Protein AF-A0A953WSX0-F1 (afdb_monomer)

Radius of gyration: 21.15 Å; Cα contacts (8 Å, |Δi|>4): 139; chains: 1; bounding box: 53×30×59 Å

Foldseek 3Di:
DPPDDQPPDPDDDDDDDDDPPDPVLLVVLLSCCVSQVCLPALASQLAPEAEDADPVSQVVNQVSNCVSNVVDRHNHHHYFHPNDPVRPPDQPPVSVVVPDDPDDDPSRQLVVQLVVQQVVCCVPVVDGDPSVVSSVVSVVVVVVVVVQVPDPDDDVVCVVVPVVPDPDDPVVVVD

Solvent-accessible surface area (backbone atoms only — not comparable to full-atom values): 10662 Å² total; per-residue (Å²): 130,82,78,78,81,62,94,81,57,95,66,95,78,84,88,81,84,78,66,88,94,54,64,59,56,54,54,49,24,42,50,52,28,61,76,50,38,27,74,82,33,42,53,52,41,42,90,41,77,46,80,32,71,34,70,67,53,39,58,50,38,58,50,34,36,34,54,49,29,72,67,46,85,59,47,66,48,45,70,44,34,72,72,42,97,79,48,73,71,72,74,48,76,63,57,69,67,64,76,62,76,82,80,76,51,70,67,62,48,42,51,52,38,19,52,51,46,34,52,50,35,39,71,76,69,72,40,72,65,58,69,68,58,22,40,54,52,19,53,53,49,50,51,52,53,52,56,45,71,76,40,98,74,74,69,72,88,53,54,78,61,56,61,78,74,48,91,67,60,79,72,62,82,75,106

Sequence (175 aa):
MAAEPDLFSPDPSRVWSIPPGTDFLRALASALAAEAGLADGPDALADAIIYVPNRRSARVLARVLFDAAGRKPILPPEIRTLGDVEADEAPSVDAARSGLPPAMSQAKRLGALTWLVQEYYARLFRTQPPASSALAAAQELSRLMEQAAHSDEVHWERLPDLAGKAELARHWEKS

Nearest PDB structures (foldseek):
  1qhh-assembly1_A  TM=4.409E-01  e=1.017E+00  Geobacillus stearothermophilus
  1w30-assembly1_A-2  TM=4.742E-01  e=1.744E+00  Mycobacterium tuberculosis
  3hut-assembly1_A  TM=2.928E-01  e=9.931E+00  Rhodospirillum rubrum ATCC 11170
  3h5l-assembly1_A  TM=2.733E-01  e=9.352E+00  Ruegeria pomeroyi

Secondary structure (DSSP, 8-state):
-PPPPPTT-S-S-----PPTTS-HHHHHHHHHHHHTTTTT-TTTTTT-EEEESSHHHHHHHHHHHHHHTTT------EEEETT-TTS-----HHHHHS-PPPPPPHHHHHHHHHHHHHHHHHHHTS----HHHHHHHHHHHHHHHHHHHTSS---GGGTHHHHTTS---TTTTT-

Mean predicted aligned error: 11.23 Å

Structure (mmCIF, N/CA/C/O backbone):
data_AF-A0A953WSX0-F1
#
_entry.id   AF-A0A953WSX0-F1
#
loop_
_atom_site.group_PDB
_atom_site.id
_atom_site.type_symbol
_atom_site.label_atom_id
_atom_site.label_alt_id
_atom_site.label_comp_id
_atom_site.label_asym_id
_atom_site.label_entity_id
_atom_site.label_seq_id
_atom_site.pdbx_PDB_ins_code
_atom_site.Cartn_x
_atom_site.Cartn_y
_atom_site.Cartn_z
_atom_site.occupancy
_atom_site.B_iso_or_equiv
_atom_site.auth_seq_id
_atom_site.auth_comp_id
_atom_site.auth_asym_id
_atom_site.auth_atom_id
_atom_site.pdbx_PDB_model_num
ATOM 1 N N . MET A 1 1 ? -20.241 -16.087 27.519 1.00 34.81 1 MET A N 1
ATOM 2 C CA . MET A 1 1 ? -19.524 -15.013 26.803 1.00 34.81 1 MET A CA 1
ATOM 3 C C . MET A 1 1 ? -19.796 -15.219 25.330 1.00 34.81 1 MET A C 1
ATOM 5 O O . MET A 1 1 ? -19.361 -16.234 24.807 1.00 34.81 1 MET A O 1
ATOM 9 N N . ALA A 1 2 ? -20.608 -14.364 24.708 1.00 37.84 2 ALA A N 1
ATOM 10 C CA . ALA A 1 2 ? -20.738 -14.385 23.253 1.00 37.84 2 ALA A CA 1
ATOM 11 C C . ALA A 1 2 ? -19.376 -13.987 22.666 1.00 37.84 2 ALA A C 1
ATOM 13 O O . ALA A 1 2 ? -18.768 -13.045 23.171 1.00 37.84 2 ALA A O 1
ATOM 14 N N . ALA A 1 3 ? -18.872 -14.747 21.693 1.00 46.03 3 ALA A N 1
ATOM 15 C CA . ALA A 1 3 ? -17.669 -14.370 20.962 1.00 46.03 3 ALA A CA 1
ATOM 16 C C . ALA A 1 3 ? -17.920 -13.008 20.302 1.00 46.03 3 ALA A C 1
ATOM 18 O O . ALA A 1 3 ? -18.988 -12.805 19.718 1.00 46.03 3 ALA A O 1
ATOM 19 N N . GLU A 1 4 ? -16.984 -12.071 20.451 1.00 60.16 4 GLU A N 1
ATOM 20 C CA . GLU A 1 4 ? -17.064 -10.806 19.729 1.00 60.16 4 GLU A CA 1
ATOM 21 C C . GLU A 1 4 ? -17.124 -11.106 18.223 1.00 60.16 4 GLU A C 1
ATOM 23 O O . GLU A 1 4 ? -16.450 -12.031 17.759 1.00 60.16 4 GLU A O 1
ATOM 28 N N . PRO A 1 5 ? -17.986 -10.415 17.459 1.00 62.53 5 PRO A N 1
ATOM 2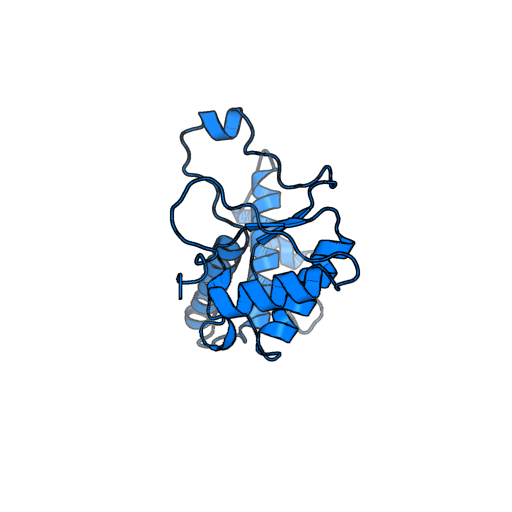9 C CA . PRO A 1 5 ? -18.083 -10.670 16.034 1.00 62.53 5 PRO A CA 1
ATOM 30 C C . PRO A 1 5 ? -16.742 -10.345 15.362 1.00 62.53 5 PRO A C 1
ATOM 32 O O . PRO A 1 5 ? -16.303 -9.207 15.399 1.00 62.53 5 PRO A O 1
ATOM 35 N N . ASP A 1 6 ? -16.128 -11.335 14.718 1.00 72.75 6 ASP A N 1
ATOM 36 C CA . ASP A 1 6 ? -14.941 -11.160 13.867 1.00 72.75 6 ASP A CA 1
ATOM 37 C C . ASP A 1 6 ? -15.206 -10.082 12.805 1.00 72.75 6 ASP A C 1
ATOM 39 O O . ASP A 1 6 ? -16.250 -10.095 12.137 1.00 72.75 6 ASP A O 1
ATOM 43 N N . LEU A 1 7 ? -14.289 -9.130 12.646 1.00 75.75 7 LEU A N 1
ATOM 44 C CA . LEU A 1 7 ? -14.471 -8.008 11.726 1.00 75.75 7 LEU A CA 1
ATOM 45 C C . LEU A 1 7 ? -14.592 -8.463 10.255 1.00 75.75 7 LEU A C 1
ATOM 47 O O . LEU A 1 7 ? -15.241 -7.770 9.465 1.00 75.75 7 LEU A O 1
ATOM 51 N N . PHE A 1 8 ? -14.065 -9.644 9.910 1.00 75.50 8 PHE A N 1
ATOM 52 C CA . PHE A 1 8 ? -13.993 -10.193 8.547 1.00 75.50 8 PHE A CA 1
ATOM 53 C C . PHE A 1 8 ? -14.906 -11.405 8.275 1.00 75.50 8 PHE A C 1
ATOM 55 O O . PHE A 1 8 ? -14.845 -12.001 7.198 1.00 75.50 8 PHE A O 1
ATOM 62 N N . SER A 1 9 ? -15.788 -11.778 9.204 1.00 73.44 9 SER A N 1
ATOM 63 C CA . SER A 1 9 ? -16.659 -12.952 9.035 1.00 73.44 9 SER A CA 1
ATOM 64 C C . SER A 1 9 ? -17.735 -12.742 7.929 1.00 73.44 9 SER A C 1
ATOM 66 O O . SER A 1 9 ? -18.219 -11.621 7.743 1.00 73.44 9 SER A O 1
ATOM 68 N N . PRO A 1 10 ? -18.161 -13.789 7.184 1.00 69.31 10 PRO A N 1
ATOM 69 C CA . PRO A 1 10 ? -18.856 -13.687 5.879 1.00 69.31 10 PRO A CA 1
ATOM 70 C C . PRO A 1 10 ? -20.318 -13.177 5.883 1.00 69.31 10 PRO A C 1
ATOM 72 O O . PRO A 1 10 ? -21.031 -13.333 4.895 1.00 69.31 10 PRO A O 1
ATOM 75 N N . ASP A 1 11 ? -20.787 -12.579 6.976 1.00 75.50 11 ASP A N 1
ATOM 76 C CA . ASP A 1 11 ? -22.176 -12.117 7.138 1.00 75.50 11 ASP A CA 1
ATOM 77 C C . ASP A 1 11 ? -22.381 -10.727 6.484 1.00 75.50 11 ASP A C 1
ATOM 79 O O . ASP A 1 11 ? -21.496 -9.872 6.595 1.00 75.50 11 ASP A O 1
ATOM 83 N N . PRO A 1 12 ? -23.512 -10.451 5.801 1.00 62.47 12 PRO A N 1
ATOM 84 C CA . PRO A 1 12 ? -23.585 -9.442 4.743 1.00 62.47 12 PRO A CA 1
ATOM 85 C C . PRO A 1 12 ? -23.767 -7.991 5.220 1.00 62.47 12 PRO A C 1
ATOM 87 O O . PRO A 1 12 ? -23.764 -7.083 4.389 1.00 62.47 12 PRO A O 1
ATOM 90 N N . SER A 1 13 ? -23.904 -7.722 6.524 1.00 61.75 13 SER A N 1
ATOM 91 C CA . SER A 1 13 ? -23.943 -6.344 7.037 1.00 61.75 13 SER A CA 1
ATOM 92 C C . SER A 1 13 ? -23.322 -6.210 8.427 1.00 61.75 13 SER A C 1
ATOM 94 O O . SER A 1 13 ? -23.970 -6.482 9.439 1.00 61.75 13 SER A O 1
ATOM 96 N N . ARG A 1 14 ? -22.076 -5.727 8.483 1.00 76.50 14 ARG A N 1
ATOM 97 C CA . ARG A 1 14 ? -21.365 -5.409 9.728 1.00 76.50 14 ARG A CA 1
ATOM 98 C C . ARG A 1 14 ? -21.210 -3.902 9.874 1.00 76.50 14 ARG A C 1
ATOM 100 O O . ARG A 1 14 ? -20.301 -3.303 9.304 1.00 76.50 14 ARG A O 1
ATOM 107 N N . VAL A 1 15 ? -22.115 -3.280 10.623 1.00 84.69 15 VAL A N 1
ATOM 108 C CA . VAL A 1 15 ? -21.976 -1.870 10.997 1.00 84.69 15 VAL A CA 1
ATOM 109 C C . VAL A 1 15 ? -21.270 -1.802 12.342 1.00 84.69 15 VAL A C 1
ATOM 111 O O . VAL A 1 15 ? -21.807 -2.242 13.355 1.00 84.69 15 VAL A O 1
ATOM 114 N N . TRP A 1 16 ? -20.074 -1.227 12.341 1.00 87.50 16 TRP A N 1
ATOM 115 C CA . TRP A 1 16 ? -19.286 -0.969 13.541 1.00 87.50 16 TRP A CA 1
ATOM 116 C C . TRP A 1 16 ? -19.262 0.526 13.844 1.00 87.50 16 TRP A C 1
ATOM 118 O O . TRP A 1 16 ? -19.286 1.357 12.935 1.00 87.50 16 TRP A O 1
ATOM 128 N N . SER A 1 17 ? -19.186 0.878 15.125 1.00 90.88 17 SER A N 1
ATOM 129 C CA . SER A 1 17 ? -19.121 2.269 15.574 1.00 90.88 17 SER A CA 1
ATOM 130 C C . SER A 1 17 ? -17.927 2.494 16.487 1.00 90.88 17 SER A C 1
ATOM 132 O O . SER A 1 17 ? -17.683 1.701 17.394 1.00 90.88 17 SER A O 1
ATOM 134 N N . ILE A 1 18 ? -17.243 3.619 16.303 1.00 93.69 18 ILE A N 1
ATOM 135 C CA . ILE A 1 18 ? -16.206 4.098 17.218 1.00 93.69 18 ILE A CA 1
ATOM 136 C C . ILE A 1 18 ? -16.816 5.220 18.074 1.00 93.69 18 ILE A C 1
ATOM 138 O O . ILE A 1 18 ? -17.440 6.123 17.507 1.00 93.69 18 ILE A O 1
ATOM 142 N N . PRO A 1 19 ? -16.665 5.193 19.414 1.00 94.06 19 PRO A N 1
ATOM 143 C CA . PRO A 1 19 ? -17.225 6.219 20.286 1.00 94.06 19 PRO A CA 1
ATOM 144 C C . PRO A 1 19 ? -16.764 7.639 19.920 1.00 94.06 19 PRO A C 1
ATOM 146 O O . PRO A 1 19 ? -15.582 7.843 19.608 1.00 94.06 19 PRO A O 1
ATOM 149 N N . PRO A 1 20 ? -17.656 8.644 20.014 1.00 91.56 20 PRO A N 1
ATOM 150 C CA . PRO A 1 20 ? -17.287 10.034 19.777 1.00 91.56 20 PRO A CA 1
ATOM 151 C C . PRO A 1 20 ? -16.215 10.487 20.777 1.00 91.56 20 PRO A C 1
ATOM 153 O O . PRO A 1 20 ? -16.205 10.070 21.932 1.00 91.56 20 PRO A O 1
ATOM 156 N N . GLY A 1 21 ? -15.301 11.346 20.326 1.00 92.31 21 GLY A N 1
ATOM 157 C CA . GLY A 1 21 ? -14.164 11.813 21.129 1.00 92.31 21 GLY A CA 1
ATOM 158 C C . GLY A 1 21 ? -12.939 10.890 21.103 1.00 92.31 21 GLY A C 1
ATOM 159 O O . GLY A 1 21 ? -11.877 11.293 21.569 1.00 92.31 21 GLY A O 1
ATOM 160 N N . THR A 1 22 ? -13.045 9.701 20.505 1.00 95.44 22 THR A N 1
ATOM 161 C CA . THR A 1 22 ? -11.885 8.843 20.222 1.00 95.44 22 THR A CA 1
ATOM 162 C C . THR A 1 22 ? -11.201 9.283 18.924 1.00 95.44 22 THR A C 1
ATOM 164 O O . THR A 1 22 ? -11.871 9.698 17.977 1.00 95.44 22 THR A O 1
ATOM 167 N N . ASP A 1 23 ? -9.870 9.166 18.841 1.00 95.75 23 ASP A N 1
ATOM 168 C CA . ASP A 1 23 ? -9.153 9.276 17.563 1.00 95.75 23 ASP A CA 1
ATOM 169 C C . ASP A 1 23 ? -9.590 8.127 16.642 1.00 95.75 23 ASP A C 1
ATOM 171 O O . ASP A 1 23 ? -9.114 6.995 16.754 1.00 95.75 23 ASP A O 1
ATOM 175 N N . PHE A 1 24 ? -10.533 8.435 15.751 1.00 95.31 24 PHE A N 1
ATOM 176 C CA . PHE A 1 24 ? -11.194 7.467 14.883 1.00 95.31 24 PHE A CA 1
ATOM 177 C C . PHE A 1 24 ? -10.201 6.655 14.050 1.00 95.31 24 PHE A C 1
ATOM 179 O O . PHE A 1 24 ? -10.308 5.434 13.986 1.00 95.31 24 PHE A O 1
ATOM 186 N N . LEU A 1 25 ? -9.220 7.314 13.424 1.00 96.25 25 LEU A N 1
ATOM 187 C CA . LEU A 1 25 ? -8.288 6.636 12.521 1.00 96.25 25 LEU A CA 1
ATOM 188 C C . LEU A 1 25 ? -7.339 5.729 13.293 1.00 96.25 25 LEU A C 1
ATOM 190 O O . LEU A 1 25 ? -7.053 4.627 12.832 1.00 96.25 25 LEU A O 1
ATOM 194 N N . ARG A 1 26 ? -6.880 6.157 14.473 1.00 96.75 26 ARG A N 1
ATOM 195 C CA . ARG A 1 26 ? -6.038 5.315 15.328 1.00 96.75 26 ARG A CA 1
ATOM 196 C C . ARG A 1 26 ? -6.805 4.114 15.874 1.00 96.75 26 ARG A C 1
ATOM 198 O O . ARG A 1 26 ? -6.267 3.014 15.848 1.00 96.75 26 ARG A O 1
ATOM 205 N N . ALA A 1 27 ? -8.039 4.311 16.335 1.00 96.44 27 ALA A N 1
ATOM 206 C CA . ALA A 1 27 ? -8.883 3.218 16.811 1.00 96.44 27 ALA A CA 1
ATOM 207 C C . ALA A 1 27 ? -9.174 2.206 15.691 1.00 96.44 27 ALA A C 1
ATOM 209 O O . ALA A 1 27 ? -8.994 1.007 15.896 1.00 96.44 27 ALA A O 1
ATOM 210 N N . LEU A 1 28 ? -9.525 2.692 14.495 1.00 95.56 28 LEU A N 1
ATOM 211 C CA . LEU A 1 28 ? -9.721 1.854 13.314 1.00 95.56 28 LEU A CA 1
ATOM 212 C C . LEU A 1 28 ? -8.448 1.078 12.952 1.00 95.56 28 LEU A C 1
ATOM 214 O O . LEU A 1 28 ? -8.504 -0.133 12.776 1.00 95.56 28 LEU A O 1
ATOM 218 N N . ALA A 1 29 ? -7.297 1.750 12.868 1.00 95.81 29 ALA A N 1
ATOM 219 C CA . ALA A 1 29 ? -6.035 1.110 12.504 1.00 95.81 29 ALA A CA 1
ATOM 220 C C . ALA A 1 29 ? -5.610 0.031 13.506 1.00 95.81 29 ALA A C 1
ATOM 222 O O . ALA A 1 29 ? -5.173 -1.036 13.087 1.00 95.81 29 ALA A O 1
ATOM 223 N N . SER A 1 30 ? -5.768 0.283 14.809 1.00 95.19 30 SER A N 1
ATOM 224 C CA . SER A 1 30 ? -5.480 -0.714 15.844 1.00 95.19 30 SER A CA 1
ATOM 225 C C . SER A 1 30 ? -6.395 -1.933 15.737 1.00 95.19 30 SER A C 1
ATOM 227 O O . SER A 1 30 ? -5.905 -3.055 15.829 1.00 95.19 30 SER A O 1
ATOM 229 N N . ALA A 1 31 ? -7.698 -1.725 15.516 1.00 94.31 31 ALA A N 1
ATOM 230 C CA . ALA A 1 31 ? -8.651 -2.821 15.349 1.00 94.31 31 ALA A CA 1
ATOM 231 C C . ALA A 1 31 ? -8.332 -3.652 14.096 1.00 94.31 31 ALA A C 1
ATOM 233 O O . ALA A 1 31 ? -8.180 -4.863 14.191 1.00 94.31 31 ALA A O 1
ATOM 234 N N . LEU A 1 32 ? -8.126 -3.004 12.943 1.00 94.19 32 LEU A N 1
ATOM 235 C CA . LEU A 1 32 ? -7.762 -3.691 11.699 1.00 94.19 32 LEU A CA 1
ATOM 236 C C . LEU A 1 32 ? -6.441 -4.458 11.821 1.00 94.19 32 LEU A C 1
ATOM 238 O O . LEU A 1 32 ? -6.340 -5.579 11.336 1.00 94.19 32 LEU A O 1
ATOM 242 N N . ALA A 1 33 ? -5.430 -3.869 12.466 1.00 93.31 33 ALA A N 1
ATOM 243 C CA . ALA A 1 33 ? -4.138 -4.518 12.655 1.00 93.31 33 ALA A CA 1
ATOM 244 C C . ALA A 1 33 ? -4.234 -5.759 13.554 1.00 93.31 33 ALA A C 1
ATOM 246 O O . ALA A 1 33 ? -3.558 -6.750 13.281 1.00 93.31 33 ALA A O 1
ATOM 247 N N . ALA A 1 34 ? -5.058 -5.708 14.605 1.00 92.56 34 ALA A N 1
ATOM 248 C CA . ALA A 1 34 ? -5.285 -6.840 15.496 1.00 92.56 34 ALA A CA 1
ATOM 249 C C . ALA A 1 34 ? -6.056 -7.965 14.793 1.00 92.56 34 ALA A C 1
ATOM 251 O O . ALA A 1 34 ? -5.587 -9.099 14.779 1.00 92.56 34 ALA A O 1
ATOM 252 N N . GLU A 1 35 ? -7.182 -7.636 14.156 1.00 91.31 35 GLU A N 1
ATOM 253 C CA . GLU A 1 35 ? -8.054 -8.609 13.484 1.00 91.31 35 GLU A CA 1
ATOM 254 C C . GLU A 1 35 ? -7.361 -9.283 12.294 1.00 91.31 35 GLU A C 1
ATOM 256 O O . GLU A 1 35 ? -7.474 -10.490 12.107 1.00 91.31 35 GLU A O 1
ATOM 261 N N . ALA A 1 36 ? -6.592 -8.527 11.504 1.00 90.12 36 ALA A N 1
ATOM 262 C CA . ALA A 1 36 ? -5.863 -9.086 10.368 1.00 90.12 36 ALA A CA 1
ATOM 263 C C . ALA A 1 36 ? -4.560 -9.798 10.776 1.00 90.12 36 ALA A C 1
ATOM 265 O O . ALA A 1 36 ? -3.937 -10.451 9.946 1.00 90.12 36 ALA A O 1
ATOM 266 N N . GLY A 1 37 ? -4.099 -9.662 12.025 1.00 90.81 37 GLY A N 1
ATOM 267 C CA . GLY A 1 37 ? -2.799 -10.200 12.439 1.00 90.81 37 GLY A CA 1
ATOM 268 C C . GLY A 1 37 ? -1.609 -9.474 11.797 1.00 90.81 37 GLY A C 1
ATOM 269 O O . GLY A 1 37 ? -0.573 -10.080 11.524 1.00 90.81 37 GLY A O 1
ATOM 270 N N . LEU A 1 38 ? -1.723 -8.161 11.573 1.00 90.62 38 LEU A N 1
ATOM 271 C CA . LEU A 1 38 ? -0.724 -7.343 10.867 1.00 90.62 38 LEU A CA 1
ATOM 272 C C . LEU A 1 38 ? 0.659 -7.324 11.551 1.00 90.62 38 LEU A C 1
ATOM 274 O O . LEU A 1 38 ? 1.671 -7.030 10.919 1.00 90.62 38 LEU A O 1
ATOM 278 N N . ALA 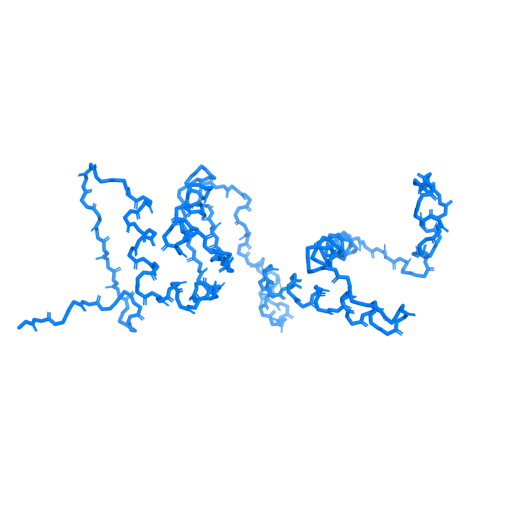A 1 39 ? 0.719 -7.626 12.852 1.00 86.81 39 ALA A N 1
ATOM 279 C CA . ALA A 1 39 ? 1.976 -7.718 13.596 1.00 86.81 39 ALA A CA 1
ATOM 280 C C . ALA A 1 39 ? 2.863 -8.899 13.149 1.00 86.81 39 ALA A C 1
ATOM 282 O O . ALA A 1 39 ? 4.098 -8.788 13.215 1.00 86.81 39 ALA A O 1
ATOM 283 N N . ASP A 1 40 ? 2.226 -9.984 12.693 1.00 87.69 40 ASP A N 1
ATOM 284 C CA . ASP A 1 40 ? 2.856 -11.242 12.282 1.00 87.69 40 ASP A CA 1
ATOM 285 C C . ASP A 1 40 ? 2.831 -11.431 10.755 1.00 87.69 40 ASP A C 1
ATOM 287 O O . ASP A 1 40 ? 3.753 -12.027 10.197 1.00 87.69 40 ASP A O 1
ATOM 291 N N . GLY A 1 41 ? 1.825 -10.875 10.071 1.00 89.00 41 GLY A N 1
ATOM 292 C CA . GLY A 1 41 ? 1.700 -10.851 8.613 1.00 89.00 41 GLY A CA 1
ATOM 293 C C . GLY A 1 41 ? 1.843 -9.429 8.061 1.00 89.00 41 GLY A C 1
ATOM 294 O O . GLY A 1 41 ? 0.853 -8.696 8.049 1.00 89.00 41 GLY A O 1
ATOM 295 N N . PRO A 1 42 ? 3.027 -9.004 7.577 1.00 87.94 42 PRO A N 1
ATOM 296 C CA . PRO A 1 42 ? 3.226 -7.642 7.068 1.00 87.94 42 PRO A CA 1
ATOM 297 C C . PRO A 1 42 ? 2.385 -7.330 5.820 1.00 87.94 42 PRO A C 1
ATOM 299 O O . PRO A 1 42 ? 2.251 -6.167 5.453 1.00 87.94 42 PRO A O 1
ATOM 302 N N . ASP A 1 43 ? 1.829 -8.345 5.171 1.00 88.75 43 ASP A N 1
ATOM 303 C CA . ASP A 1 43 ? 0.958 -8.295 4.000 1.00 88.75 43 ASP A CA 1
ATOM 304 C C . ASP A 1 43 ? -0.510 -8.625 4.308 1.00 88.75 43 ASP A C 1
ATOM 306 O O . ASP A 1 43 ? -1.330 -8.661 3.396 1.00 88.75 43 ASP A O 1
ATOM 310 N N . ALA A 1 44 ? -0.882 -8.789 5.581 1.00 91.00 44 ALA A N 1
ATOM 311 C CA . ALA A 1 44 ? -2.223 -9.229 5.974 1.00 91.00 44 ALA A CA 1
ATOM 312 C C . ALA A 1 44 ? -3.371 -8.308 5.517 1.00 91.00 44 ALA A C 1
ATOM 314 O O . ALA A 1 44 ? -4.514 -8.742 5.408 1.00 91.00 44 ALA A O 1
ATOM 315 N N . LEU A 1 45 ? -3.081 -7.032 5.247 1.00 90.81 45 LEU A N 1
ATOM 316 C CA . LEU A 1 45 ? -4.049 -6.060 4.732 1.00 90.81 45 LEU A CA 1
ATOM 317 C C . LEU A 1 45 ? -3.830 -5.713 3.253 1.00 90.81 45 LEU A C 1
ATOM 319 O O . LEU A 1 45 ? -4.500 -4.817 2.748 1.00 90.81 45 LEU A O 1
ATOM 323 N N . ALA A 1 46 ? -2.917 -6.383 2.549 1.00 88.12 46 ALA A N 1
ATOM 324 C CA . ALA A 1 46 ? -2.512 -6.001 1.195 1.00 88.12 46 ALA A CA 1
ATOM 325 C C . ALA A 1 46 ? -3.661 -6.029 0.172 1.00 8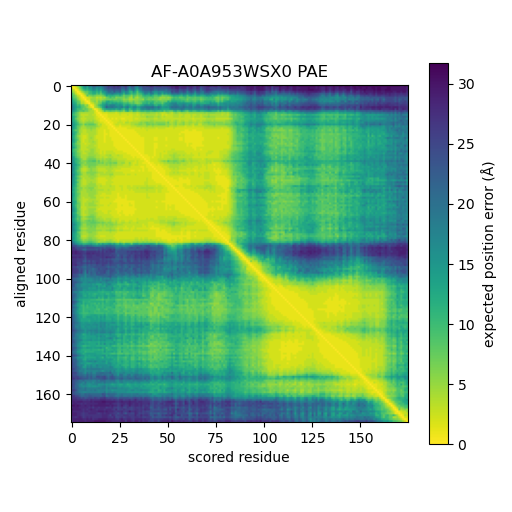8.12 46 ALA A C 1
ATOM 327 O O . ALA A 1 46 ? -3.702 -5.192 -0.727 1.00 88.12 46 ALA A O 1
ATOM 328 N N . ASP A 1 47 ? -4.604 -6.960 0.334 1.00 83.31 47 ASP A N 1
ATOM 329 C CA . ASP A 1 47 ? -5.770 -7.106 -0.546 1.00 83.31 47 ASP A CA 1
ATOM 330 C C . ASP A 1 47 ? -6.993 -6.296 -0.072 1.00 83.31 47 ASP A C 1
ATOM 332 O O . ASP A 1 47 ? -8.047 -6.318 -0.710 1.00 83.31 47 ASP A O 1
ATOM 336 N N . ALA A 1 48 ? -6.886 -5.574 1.049 1.00 87.38 48 ALA A N 1
ATOM 337 C CA . ALA A 1 48 ? -7.987 -4.777 1.574 1.00 87.38 48 ALA A CA 1
ATOM 338 C C . ALA A 1 48 ? -8.079 -3.412 0.874 1.00 87.38 48 ALA A C 1
ATOM 340 O O . ALA A 1 48 ? -7.074 -2.738 0.639 1.00 87.38 48 ALA A O 1
ATOM 341 N N . ILE A 1 49 ? -9.313 -2.967 0.620 1.00 88.88 49 ILE A N 1
ATOM 342 C CA . ILE A 1 49 ? -9.619 -1.621 0.124 1.00 88.88 49 ILE A CA 1
ATOM 343 C C . ILE A 1 49 ? -10.323 -0.847 1.238 1.00 88.88 49 ILE A C 1
ATOM 345 O O . ILE A 1 49 ? -11.379 -1.260 1.719 1.00 88.88 49 ILE A O 1
ATOM 349 N N . ILE A 1 50 ? -9.760 0.291 1.642 1.00 91.62 50 ILE A N 1
ATOM 350 C CA . ILE A 1 50 ? -10.308 1.139 2.702 1.00 91.62 50 ILE A CA 1
ATOM 351 C C . ILE A 1 50 ? -10.707 2.491 2.122 1.00 91.62 50 ILE A C 1
ATOM 353 O O . ILE A 1 50 ? -9.865 3.269 1.675 1.00 91.62 50 ILE A O 1
ATOM 357 N N . TYR A 1 51 ? -11.998 2.799 2.192 1.00 91.69 51 TYR A N 1
ATOM 358 C CA . TYR A 1 51 ? -12.529 4.090 1.776 1.00 91.69 51 TYR A CA 1
ATOM 359 C C . TYR A 1 51 ? -12.467 5.107 2.916 1.00 91.69 51 TYR A C 1
ATOM 361 O O . TYR A 1 51 ? -12.930 4.853 4.028 1.00 91.69 51 TYR A O 1
ATOM 369 N N . VAL A 1 52 ? -11.917 6.287 2.637 1.00 93.19 52 VAL A N 1
ATOM 370 C CA . VAL A 1 52 ? -11.798 7.395 3.592 1.00 93.19 52 VAL A CA 1
ATOM 371 C C . VAL A 1 52 ? -12.389 8.686 3.023 1.00 93.19 52 VAL A C 1
ATOM 373 O O . VAL A 1 52 ? -12.446 8.852 1.807 1.00 93.19 52 VAL A O 1
ATOM 376 N N . PRO A 1 53 ? -12.792 9.658 3.861 1.00 90.44 53 PRO A N 1
ATOM 377 C CA . PRO A 1 53 ? -13.467 10.858 3.363 1.00 90.44 53 PRO A CA 1
ATOM 378 C C . PRO A 1 53 ? -12.608 11.733 2.438 1.00 90.44 53 PRO A C 1
ATOM 380 O O . PRO A 1 53 ? -13.123 12.319 1.492 1.00 90.44 53 PRO A O 1
ATOM 383 N N . ASN A 1 54 ? -11.305 11.864 2.716 1.00 89.44 54 ASN A N 1
ATOM 384 C CA . ASN A 1 54 ? -10.408 12.776 1.997 1.00 89.44 54 ASN A CA 1
ATOM 385 C C . ASN A 1 54 ? -8.926 12.351 2.082 1.00 89.44 54 ASN A C 1
ATOM 387 O O . ASN A 1 54 ? -8.548 11.499 2.894 1.00 89.44 54 ASN A O 1
ATOM 391 N N . ARG A 1 55 ? -8.065 13.002 1.281 1.00 87.56 55 ARG A N 1
ATOM 392 C CA . ARG A 1 55 ? -6.608 12.746 1.215 1.00 87.56 55 ARG A CA 1
ATOM 393 C C . ARG A 1 55 ? -5.895 12.894 2.563 1.00 87.56 55 ARG A C 1
ATOM 395 O O . ARG A 1 55 ? -4.906 12.205 2.815 1.00 87.56 55 ARG A O 1
ATOM 402 N N . ARG A 1 56 ? -6.370 13.782 3.447 1.00 89.81 56 ARG A N 1
ATOM 403 C CA . ARG A 1 56 ? -5.777 13.957 4.783 1.00 89.81 56 ARG A CA 1
ATOM 404 C C . ARG A 1 56 ? -6.008 12.709 5.629 1.00 89.81 56 ARG A C 1
ATOM 406 O O . ARG A 1 56 ? -5.054 12.212 6.220 1.00 89.81 56 ARG A O 1
ATOM 413 N N . SER A 1 57 ? -7.230 12.179 5.633 1.00 94.06 57 SER A N 1
ATOM 414 C CA . SER A 1 57 ? -7.547 10.921 6.312 1.00 94.06 57 SER A CA 1
ATOM 415 C C . SER A 1 57 ? -6.743 9.755 5.744 1.00 94.06 57 SER A C 1
ATOM 417 O O . SER A 1 57 ? -6.228 8.965 6.524 1.00 94.06 57 SER A O 1
ATOM 419 N N . ALA A 1 58 ? -6.553 9.688 4.420 1.00 92.50 58 ALA A N 1
ATOM 420 C CA . ALA A 1 58 ? -5.754 8.633 3.792 1.00 92.50 58 ALA A CA 1
ATOM 421 C C . ALA A 1 58 ? -4.301 8.623 4.290 1.00 92.50 58 ALA A C 1
ATOM 423 O O . ALA A 1 58 ? -3.794 7.600 4.749 1.00 92.50 58 ALA A O 1
ATOM 424 N N . ARG A 1 59 ? -3.648 9.793 4.271 1.00 91.38 59 ARG A N 1
ATOM 425 C CA . ARG A 1 59 ? -2.263 9.954 4.748 1.00 91.38 59 ARG A CA 1
ATOM 426 C C . ARG A 1 59 ? -2.118 9.597 6.225 1.00 91.38 59 ARG A C 1
ATOM 428 O O . ARG A 1 59 ? -1.148 8.948 6.607 1.00 91.38 59 ARG A O 1
ATOM 435 N N . VAL A 1 60 ? -3.071 10.030 7.053 1.00 96.50 60 VAL A N 1
ATOM 436 C CA . VAL A 1 60 ? -3.058 9.719 8.487 1.00 96.50 60 VAL A CA 1
ATOM 437 C C . VAL A 1 60 ? -3.283 8.227 8.711 1.00 96.50 60 VAL A C 1
ATOM 439 O O . VAL A 1 60 ? -2.522 7.637 9.470 1.00 96.50 60 VAL A O 1
ATOM 442 N N . LEU A 1 61 ? -4.250 7.610 8.023 1.00 96.62 61 LEU A N 1
ATOM 443 C CA . LEU A 1 61 ? -4.541 6.178 8.124 1.00 96.62 61 LEU A CA 1
ATOM 444 C C . LEU A 1 61 ? -3.316 5.322 7.784 1.00 96.62 61 LEU A C 1
ATOM 446 O O . LEU A 1 61 ? -2.942 4.460 8.574 1.00 96.62 61 LEU A O 1
ATOM 450 N N . ALA A 1 62 ? -2.644 5.605 6.664 1.00 93.75 62 ALA A N 1
ATOM 451 C CA . ALA A 1 62 ? -1.415 4.907 6.283 1.00 93.75 62 ALA A CA 1
ATOM 452 C C . ALA A 1 62 ? -0.353 4.980 7.395 1.00 93.75 62 ALA A C 1
ATOM 454 O O . ALA A 1 62 ? 0.291 3.985 7.730 1.00 93.75 62 ALA A O 1
ATOM 455 N N . ARG A 1 63 ? -0.205 6.157 8.019 1.00 94.94 63 ARG A N 1
ATOM 456 C CA . ARG A 1 63 ? 0.736 6.348 9.123 1.00 94.94 63 ARG A CA 1
ATOM 457 C C . ARG A 1 63 ? 0.340 5.566 10.375 1.00 94.94 63 ARG A C 1
ATOM 459 O O . ARG A 1 63 ? 1.206 4.940 10.982 1.00 94.94 63 ARG A O 1
ATOM 466 N N . VAL A 1 64 ? -0.927 5.619 10.784 1.00 96.88 64 VAL A N 1
ATOM 467 C CA . VAL A 1 64 ? -1.364 4.936 12.010 1.00 96.88 64 VAL A CA 1
ATOM 468 C C . VAL A 1 64 ? -1.403 3.416 11.851 1.00 96.88 64 VAL A C 1
ATOM 470 O O . VAL A 1 64 ? -1.135 2.732 12.830 1.00 96.88 64 VAL A O 1
ATOM 473 N N . LEU A 1 65 ? -1.626 2.885 10.642 1.00 95.69 65 LEU A N 1
ATOM 474 C CA . LEU A 1 65 ? -1.457 1.456 10.343 1.00 95.69 65 LEU A CA 1
ATOM 475 C C . LEU A 1 65 ? 0.002 1.018 10.504 1.00 95.69 65 LEU A C 1
ATOM 477 O O . LEU A 1 65 ? 0.271 0.006 11.143 1.00 95.69 65 LEU A O 1
ATOM 481 N N . PHE A 1 66 ? 0.952 1.812 10.003 1.00 93.75 66 PHE A N 1
ATOM 482 C CA . PHE A 1 66 ? 2.377 1.553 10.219 1.00 93.75 66 PHE A CA 1
ATOM 483 C C . PHE A 1 66 ? 2.753 1.574 11.710 1.00 93.75 66 PHE A C 1
ATOM 485 O O . PHE A 1 66 ? 3.508 0.722 12.177 1.00 93.75 66 PHE A O 1
ATOM 492 N N . ASP A 1 67 ? 2.219 2.530 12.477 1.00 94.56 67 ASP A N 1
ATOM 493 C CA . ASP A 1 67 ? 2.426 2.560 13.928 1.00 94.56 67 ASP A CA 1
ATOM 494 C C . ASP A 1 67 ? 1.781 1.339 14.621 1.00 94.56 67 ASP A C 1
ATOM 496 O O . ASP A 1 67 ? 2.412 0.751 15.500 1.00 94.56 67 ASP A O 1
ATOM 500 N N . ALA A 1 68 ? 0.578 0.924 14.205 1.00 93.50 68 ALA A N 1
ATOM 501 C CA . ALA A 1 68 ? -0.127 -0.247 14.739 1.00 93.50 68 ALA A CA 1
ATOM 502 C C . ALA A 1 68 ? 0.585 -1.575 14.416 1.00 93.50 68 ALA A C 1
ATOM 504 O O . ALA A 1 68 ? 0.582 -2.484 15.240 1.00 93.50 68 ALA A O 1
ATOM 505 N N . ALA A 1 69 ? 1.290 -1.657 13.284 1.00 91.56 69 ALA A N 1
ATOM 506 C CA . ALA A 1 69 ? 2.151 -2.786 12.915 1.00 91.56 69 ALA A CA 1
ATOM 507 C C . ALA A 1 69 ? 3.484 -2.841 13.697 1.00 91.56 69 ALA A C 1
ATOM 509 O O . ALA A 1 69 ? 4.439 -3.510 13.295 1.00 91.56 69 ALA A O 1
ATOM 510 N N . GLY A 1 70 ? 3.612 -2.078 14.787 1.00 90.50 70 GLY A N 1
ATOM 511 C CA . GLY A 1 70 ? 4.845 -2.000 15.569 1.00 90.50 70 GLY A CA 1
ATOM 512 C C . GLY A 1 70 ? 5.989 -1.304 14.828 1.00 90.5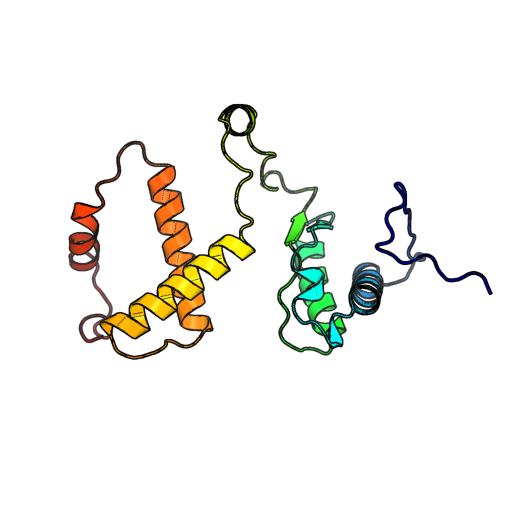0 70 GLY A C 1
ATOM 513 O O . GLY A 1 70 ? 7.154 -1.583 15.109 1.00 90.50 70 GLY A O 1
ATOM 514 N N . ARG A 1 71 ? 5.674 -0.405 13.881 1.00 90.19 71 ARG A N 1
ATOM 515 C CA . ARG A 1 71 ? 6.645 0.329 13.046 1.00 90.19 71 ARG A CA 1
ATOM 516 C C . ARG A 1 71 ? 7.547 -0.571 12.200 1.00 90.19 71 ARG A C 1
ATOM 518 O O . ARG A 1 71 ? 8.659 -0.178 11.839 1.00 90.19 71 ARG A O 1
ATOM 525 N N . LYS A 1 72 ? 7.070 -1.771 11.879 1.00 87.38 72 LYS A N 1
ATOM 526 C CA . LYS A 1 72 ? 7.689 -2.642 10.884 1.00 87.38 72 LYS A CA 1
ATOM 527 C C . LYS A 1 72 ? 7.190 -2.254 9.487 1.00 87.38 72 LYS A C 1
ATOM 529 O O . LYS A 1 72 ? 6.062 -1.776 9.362 1.00 87.38 72 LYS A O 1
ATOM 534 N N . PRO A 1 73 ? 8.006 -2.428 8.435 1.00 86.31 73 PRO A N 1
ATOM 535 C CA . PRO A 1 73 ? 7.524 -2.307 7.065 1.00 86.31 73 PRO A CA 1
ATOM 536 C C . PRO A 1 73 ? 6.335 -3.246 6.837 1.00 86.31 73 PRO A C 1
ATOM 538 O O . PRO A 1 73 ? 6.409 -4.422 7.184 1.00 86.31 73 PRO A O 1
ATOM 541 N N . ILE A 1 74 ? 5.265 -2.715 6.251 1.00 90.00 74 ILE A N 1
ATOM 542 C CA . ILE A 1 74 ? 4.067 -3.462 5.862 1.00 90.00 74 ILE A CA 1
ATOM 543 C C . ILE A 1 74 ? 3.759 -3.189 4.393 1.00 90.00 74 ILE A C 1
ATOM 545 O O . ILE A 1 74 ? 4.105 -2.121 3.880 1.00 90.00 74 ILE A O 1
ATOM 549 N N . LEU A 1 75 ? 3.092 -4.132 3.735 1.00 87.81 75 LEU A N 1
ATOM 550 C CA . LEU A 1 75 ? 2.424 -3.903 2.463 1.00 87.81 75 LEU A CA 1
ATOM 551 C C . LEU A 1 75 ? 1.047 -3.296 2.785 1.00 87.81 75 LEU A C 1
ATOM 553 O O . LEU A 1 75 ? 0.193 -3.988 3.343 1.00 87.81 75 LEU A O 1
ATOM 557 N N . PRO A 1 76 ? 0.847 -1.985 2.554 1.00 87.06 76 PRO A N 1
ATOM 558 C CA . PRO A 1 76 ? -0.356 -1.313 3.014 1.00 87.06 76 PRO A CA 1
ATOM 559 C C . PRO A 1 76 ? -1.583 -1.744 2.198 1.00 87.06 76 PRO A C 1
ATOM 561 O O . PRO A 1 76 ? -1.435 -2.108 1.030 1.00 87.06 76 PRO A O 1
ATOM 564 N N . PRO A 1 77 ? -2.790 -1.626 2.778 1.00 90.75 77 PRO A N 1
ATOM 565 C CA . PRO A 1 77 ? -4.026 -1.725 2.015 1.00 90.75 77 PRO A CA 1
ATOM 566 C C . PRO A 1 77 ? -4.130 -0.605 0.981 1.00 90.75 77 PRO A C 1
ATOM 568 O O . PRO A 1 77 ? -3.483 0.446 1.084 1.00 90.75 77 PRO A O 1
ATOM 571 N N . GLU A 1 78 ? -5.034 -0.786 0.030 1.00 87.81 78 GLU A N 1
ATOM 572 C CA . GLU A 1 78 ? -5.414 0.263 -0.899 1.00 87.81 78 GLU A CA 1
ATOM 573 C C . GLU A 1 78 ? -6.342 1.274 -0.206 1.00 87.81 78 GLU A C 1
ATOM 575 O O . GLU A 1 78 ? -7.466 0.953 0.175 1.00 87.81 78 GLU A O 1
ATOM 580 N N . ILE A 1 79 ? -5.885 2.516 -0.021 1.00 91.38 79 ILE A N 1
ATOM 581 C CA . ILE A 1 79 ? -6.659 3.556 0.674 1.00 91.38 79 ILE A CA 1
ATOM 582 C C . ILE A 1 79 ? -7.244 4.534 -0.348 1.00 91.38 79 ILE A C 1
ATOM 584 O O . ILE A 1 79 ? -6.530 5.383 -0.883 1.00 91.38 79 ILE A O 1
ATOM 588 N N . ARG A 1 80 ? -8.557 4.442 -0.582 1.00 87.06 80 ARG A N 1
ATOM 589 C CA . ARG A 1 80 ? -9.291 5.241 -1.577 1.00 87.06 80 ARG A CA 1
ATOM 590 C C . ARG A 1 80 ? -10.044 6.393 -0.924 1.00 87.06 80 ARG A C 1
ATOM 592 O O . ARG A 1 80 ? -10.665 6.238 0.124 1.00 87.06 80 ARG A O 1
ATOM 599 N N . THR A 1 81 ? -10.021 7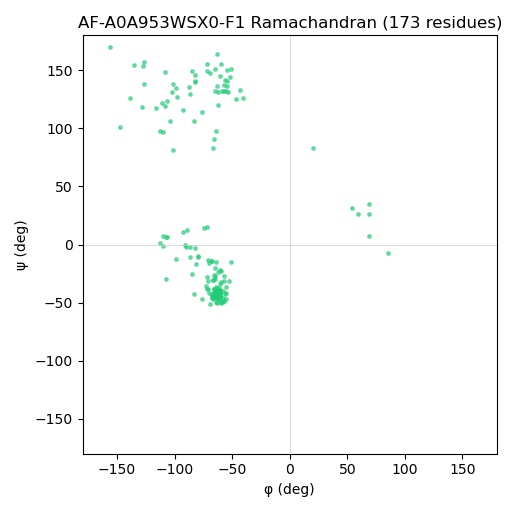.568 -1.539 1.00 88.81 81 THR A N 1
ATOM 600 C CA . THR A 1 81 ? -10.689 8.766 -1.014 1.00 88.81 81 THR A CA 1
ATOM 601 C C . THR A 1 81 ? -12.042 8.968 -1.683 1.00 88.81 81 THR A C 1
ATOM 603 O O . THR A 1 81 ? -12.097 9.045 -2.899 1.00 88.81 81 THR A O 1
ATOM 606 N N . LEU A 1 82 ? -13.122 9.108 -0.912 1.00 82.69 82 LEU A N 1
ATOM 607 C CA . LEU A 1 82 ? -14.483 9.265 -1.445 1.00 82.69 82 LEU A CA 1
ATOM 608 C C . LEU A 1 82 ? -14.733 10.641 -2.079 1.00 82.69 82 LEU A C 1
ATOM 610 O O . LEU A 1 82 ? -15.482 10.749 -3.040 1.00 82.69 82 LEU A O 1
ATOM 614 N N . GLY A 1 83 ? -14.151 11.701 -1.512 1.00 67.81 83 GLY A N 1
ATOM 615 C CA . GLY A 1 83 ? -14.382 13.085 -1.942 1.00 67.81 83 GLY A CA 1
ATOM 616 C C . GLY A 1 83 ? -13.443 13.586 -3.038 1.00 67.81 83 GLY A C 1
ATOM 617 O O . GLY A 1 83 ? -13.354 14.795 -3.235 1.00 67.81 83 GLY A O 1
ATOM 618 N N . ASP A 1 84 ? -12.692 12.697 -3.683 1.00 58.12 84 ASP A N 1
ATOM 619 C CA . ASP A 1 84 ? -11.745 13.060 -4.730 1.00 58.12 84 ASP A CA 1
ATOM 620 C C . ASP A 1 84 ? -12.313 12.631 -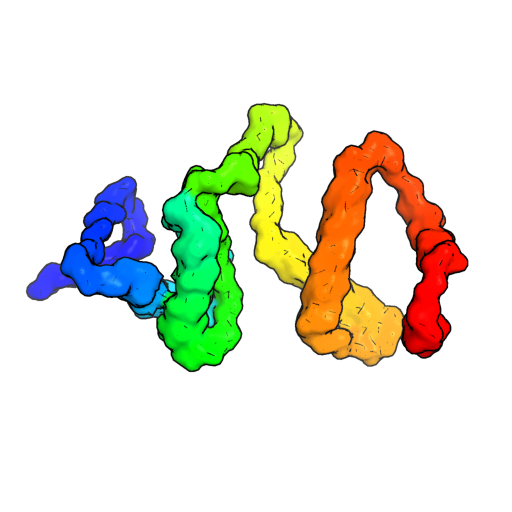6.079 1.00 58.12 84 ASP A C 1
ATOM 622 O O . ASP A 1 84 ? -12.651 11.468 -6.269 1.00 58.12 84 ASP A O 1
ATOM 626 N N . VAL A 1 85 ? -12.453 13.577 -7.004 1.00 51.97 85 VAL A N 1
ATOM 627 C CA . VAL A 1 85 ? -13.029 13.333 -8.339 1.00 51.97 85 VAL A CA 1
ATOM 628 C C . VAL A 1 85 ? -12.103 12.438 -9.184 1.00 51.97 85 VAL A C 1
ATOM 630 O O . VAL A 1 85 ? -12.534 11.856 -10.168 1.00 51.97 85 VAL A O 1
ATOM 633 N N . GLU A 1 86 ? -10.852 12.264 -8.748 1.00 52.72 86 GLU A N 1
ATOM 634 C CA . GLU A 1 86 ? -9.858 11.343 -9.317 1.00 52.72 86 GLU A CA 1
ATOM 635 C C . GLU A 1 86 ? -9.845 9.963 -8.634 1.00 52.72 86 GLU A C 1
ATOM 637 O O . GLU A 1 86 ? -8.906 9.191 -8.834 1.00 52.72 86 GLU A O 1
ATOM 642 N N . ALA A 1 87 ? -10.827 9.644 -7.781 1.00 47.41 87 ALA A N 1
ATOM 643 C CA . ALA A 1 87 ? -10.955 8.312 -7.201 1.00 47.41 87 ALA A CA 1
ATOM 644 C C . ALA A 1 87 ? -11.278 7.308 -8.308 1.00 47.41 87 ALA A C 1
ATOM 646 O O . ALA A 1 87 ? -12.447 7.119 -8.627 1.00 47.41 87 ALA A O 1
ATOM 647 N N . ASP A 1 88 ? -10.208 6.740 -8.874 1.00 52.84 88 ASP A N 1
ATOM 648 C CA . ASP A 1 88 ? -10.123 5.536 -9.699 1.00 52.84 88 ASP A CA 1
ATOM 649 C C . ASP A 1 88 ? -11.488 5.191 -10.295 1.00 52.84 88 ASP A C 1
ATOM 651 O O . ASP A 1 88 ? -12.271 4.452 -9.683 1.00 52.84 88 ASP A O 1
ATOM 655 N N . GLU A 1 89 ? -11.805 5.862 -11.415 1.00 50.16 89 GLU A N 1
ATOM 656 C CA . GLU A 1 89 ? -13.068 5.704 -12.131 1.00 50.16 89 GLU A CA 1
ATOM 657 C C . GLU A 1 89 ? -13.421 4.221 -12.135 1.00 50.16 89 GLU A C 1
ATOM 659 O O . GLU A 1 89 ? -12.608 3.377 -12.530 1.00 50.16 89 GLU A O 1
ATOM 664 N N . ALA A 1 90 ? -14.633 3.892 -11.673 1.00 52.59 90 ALA A N 1
ATOM 665 C CA . ALA A 1 90 ? -15.183 2.568 -11.917 1.00 52.59 90 ALA A CA 1
ATOM 666 C C . ALA A 1 90 ? -14.885 2.222 -13.384 1.00 52.59 90 ALA A C 1
ATOM 668 O O . ALA A 1 90 ? -15.075 3.105 -14.230 1.00 52.59 90 ALA A O 1
ATOM 669 N N . PRO A 1 91 ? -14.369 1.008 -13.681 1.00 53.06 91 PRO A N 1
ATOM 670 C CA . PRO A 1 91 ? -13.910 0.674 -15.021 1.00 53.06 91 PRO A CA 1
ATOM 671 C C . PRO A 1 91 ? -14.970 1.132 -16.008 1.00 53.06 91 PRO A C 1
ATOM 673 O O . PRO A 1 91 ? -16.151 0.818 -15.815 1.00 53.06 91 PRO A O 1
ATOM 676 N N . SER A 1 92 ? -14.558 1.947 -16.986 1.00 57.56 92 SER A N 1
ATOM 677 C CA . SER A 1 92 ? -15.511 2.589 -17.887 1.00 57.56 92 SER A CA 1
ATOM 678 C C . SER A 1 92 ? -16.455 1.531 -18.460 1.00 57.56 92 SER A C 1
ATOM 680 O O . SER A 1 92 ? -16.092 0.358 -18.602 1.00 57.56 92 SER A O 1
ATOM 682 N N . VAL A 1 93 ? -17.686 1.919 -18.791 1.00 60.91 93 VAL A N 1
ATOM 683 C CA . VAL A 1 93 ? -18.670 0.976 -19.345 1.00 60.91 93 VAL A CA 1
ATOM 684 C C . VAL A 1 93 ? -18.095 0.230 -20.561 1.00 60.91 93 VAL A C 1
ATOM 686 O O . VAL A 1 93 ? -18.390 -0.948 -20.752 1.00 60.91 93 VAL A O 1
ATOM 689 N N . ASP A 1 94 ? -17.204 0.867 -21.323 1.00 62.28 94 ASP A N 1
ATOM 690 C CA . ASP A 1 94 ? -16.475 0.237 -22.425 1.00 62.28 94 ASP A CA 1
ATOM 691 C C . ASP A 1 94 ? -15.431 -0.782 -21.951 1.00 62.28 94 ASP A C 1
ATOM 693 O O . ASP A 1 94 ? -15.364 -1.884 -22.499 1.00 62.28 94 ASP A O 1
ATOM 697 N N . ALA A 1 95 ? -14.673 -0.487 -20.890 1.00 63.03 95 ALA A N 1
ATOM 698 C CA . ALA A 1 95 ? -13.758 -1.452 -20.280 1.00 63.03 95 ALA A CA 1
ATOM 699 C C . ALA A 1 95 ? -14.508 -2.687 -19.749 1.00 63.03 95 ALA A C 1
ATOM 701 O O . ALA A 1 95 ? -14.079 -3.814 -19.994 1.00 63.03 95 ALA A O 1
ATOM 702 N N . ALA A 1 96 ? -15.671 -2.505 -19.117 1.00 63.59 96 ALA A N 1
ATOM 703 C CA . ALA A 1 96 ? -16.517 -3.613 -18.665 1.00 63.59 96 ALA A CA 1
ATOM 704 C C . ALA A 1 96 ? -17.084 -4.451 -19.832 1.00 63.59 96 ALA A C 1
ATOM 706 O O . ALA A 1 96 ? -17.300 -5.655 -19.689 1.00 63.59 96 ALA A O 1
ATOM 707 N N . ARG A 1 97 ? -17.302 -3.837 -21.004 1.00 68.44 97 ARG A N 1
ATOM 708 C CA . ARG A 1 97 ? -17.792 -4.506 -22.223 1.00 68.44 97 ARG A CA 1
ATOM 709 C C . ARG A 1 97 ? -16.692 -5.125 -23.084 1.00 68.44 97 ARG A C 1
ATOM 711 O O . ARG A 1 97 ? -17.010 -5.892 -23.989 1.00 68.44 97 ARG A O 1
ATOM 718 N N . SER A 1 98 ? -15.425 -4.826 -22.803 1.00 73.94 98 SER A N 1
ATOM 719 C CA . SER A 1 98 ? -14.273 -5.317 -23.570 1.00 73.94 98 SER A CA 1
ATOM 720 C C . SER A 1 98 ? -14.023 -6.826 -23.438 1.00 73.94 98 SER A C 1
ATOM 722 O O . SER A 1 98 ? -13.246 -7.388 -24.206 1.00 73.94 98 SER A O 1
ATOM 724 N N . GLY A 1 99 ? -14.653 -7.495 -22.462 1.00 79.62 99 GLY A N 1
ATOM 725 C CA . GLY A 1 99 ? -14.407 -8.910 -22.164 1.00 79.62 99 GLY A CA 1
ATOM 726 C C . GLY A 1 99 ? -13.020 -9.188 -21.570 1.00 79.62 99 GLY A C 1
ATOM 727 O O . GLY A 1 99 ? -12.652 -10.351 -21.408 1.00 79.62 99 GLY A O 1
ATOM 728 N N . LEU A 1 100 ? -12.250 -8.144 -21.247 1.00 77.44 100 LEU A N 1
ATOM 729 C CA . LEU A 1 100 ? -10.961 -8.269 -20.580 1.00 77.44 100 LEU A CA 1
ATOM 730 C C . LEU A 1 100 ? -11.147 -8.672 -19.108 1.00 77.44 100 LEU A C 1
ATOM 732 O O . LEU A 1 100 ? -12.149 -8.306 -18.485 1.00 77.44 100 LEU A O 1
ATOM 736 N N . PRO A 1 101 ? -10.184 -9.411 -18.522 1.00 76.75 101 PRO A N 1
ATOM 737 C CA . PRO A 1 101 ? -10.178 -9.648 -17.085 1.00 76.75 101 PRO A CA 1
ATOM 738 C C . PRO A 1 101 ? -10.106 -8.314 -16.322 1.00 76.75 101 PRO A C 1
ATOM 740 O O . PRO A 1 101 ? -9.596 -7.326 -16.862 1.00 76.75 101 PRO A O 1
ATOM 743 N N . PRO A 1 102 ? -10.578 -8.272 -15.060 1.00 71.31 102 PRO A N 1
ATOM 744 C CA . PRO A 1 102 ? -10.491 -7.066 -14.248 1.00 71.31 102 PRO A CA 1
ATOM 745 C C . PRO A 1 102 ? -9.046 -6.570 -14.184 1.00 71.31 102 PRO A C 1
ATOM 747 O O . PRO A 1 102 ? -8.103 -7.365 -14.100 1.00 71.31 102 PRO A O 1
ATOM 750 N N . ALA A 1 103 ? -8.885 -5.247 -14.232 1.00 75.19 103 ALA A N 1
ATOM 751 C CA . ALA A 1 103 ? -7.576 -4.622 -14.189 1.00 75.19 103 ALA A CA 1
ATOM 752 C C . ALA A 1 103 ? -6.791 -5.095 -12.956 1.00 75.19 103 ALA A C 1
ATOM 754 O O . ALA A 1 103 ? -7.315 -5.182 -11.845 1.00 75.19 103 ALA A O 1
ATOM 755 N N . MET A 1 104 ? -5.509 -5.398 -13.159 1.00 79.44 104 MET A N 1
ATOM 756 C CA . MET A 1 104 ? -4.608 -5.716 -12.060 1.00 79.44 104 MET A CA 1
ATOM 757 C C . MET A 1 104 ? -4.484 -4.499 -11.135 1.00 79.44 104 MET A C 1
ATOM 759 O O . MET A 1 104 ? -4.206 -3.395 -11.624 1.00 79.44 104 MET A O 1
ATOM 763 N N . SER A 1 105 ? -4.630 -4.717 -9.821 1.00 78.50 105 SER A N 1
ATOM 764 C CA . SER A 1 105 ? -4.427 -3.667 -8.818 1.00 78.50 105 SER A CA 1
ATOM 765 C C . SER A 1 105 ? -3.044 -3.031 -8.971 1.00 78.50 105 SER A C 1
ATOM 767 O O . SER A 1 105 ? -2.080 -3.680 -9.401 1.00 78.50 105 SER A O 1
ATOM 769 N N . GLN A 1 106 ? -2.933 -1.750 -8.616 1.00 76.88 106 GLN A N 1
ATOM 770 C CA . GLN A 1 106 ? -1.681 -1.005 -8.742 1.00 76.88 106 GLN A CA 1
ATOM 771 C C . GLN A 1 106 ? -0.533 -1.694 -7.986 1.00 76.88 106 GLN A C 1
ATOM 773 O O . GLN A 1 106 ? 0.564 -1.840 -8.524 1.00 76.88 106 GLN A O 1
ATOM 778 N N . ALA A 1 107 ? -0.802 -2.188 -6.774 1.00 78.44 107 ALA A N 1
ATOM 779 C CA . ALA A 1 107 ? 0.182 -2.894 -5.959 1.00 78.44 107 ALA A CA 1
ATOM 780 C C . ALA A 1 107 ? 0.674 -4.185 -6.631 1.00 78.44 107 ALA A C 1
ATOM 782 O O . ALA A 1 107 ? 1.882 -4.402 -6.741 1.00 78.44 107 ALA A O 1
ATOM 783 N N . LYS A 1 108 ? -0.241 -5.015 -7.150 1.00 83.25 108 LYS A N 1
ATOM 784 C CA . LYS A 1 108 ? 0.117 -6.273 -7.822 1.00 83.25 108 LYS A CA 1
ATOM 785 C C . LYS A 1 108 ? 0.918 -6.021 -9.100 1.00 83.25 108 LYS A C 1
ATOM 787 O O . LYS A 1 108 ? 1.894 -6.725 -9.359 1.00 83.25 108 LYS A O 1
ATOM 792 N N . ARG A 1 109 ? 0.559 -4.978 -9.856 1.00 88.19 109 ARG A N 1
ATOM 793 C CA . ARG A 1 109 ? 1.287 -4.544 -11.057 1.00 88.19 109 ARG A CA 1
ATOM 794 C C . ARG A 1 109 ? 2.703 -4.098 -10.724 1.00 88.19 109 ARG A C 1
ATOM 796 O O . ARG A 1 109 ? 3.650 -4.598 -11.325 1.00 88.19 109 ARG A O 1
ATOM 803 N N . LEU A 1 110 ? 2.859 -3.217 -9.736 1.00 91.19 110 LEU A N 1
ATOM 804 C CA . LEU A 1 110 ? 4.174 -2.751 -9.297 1.00 91.19 110 LEU A CA 1
ATOM 805 C C . LEU A 1 110 ? 5.026 -3.888 -8.729 1.00 91.19 110 LEU A C 1
ATOM 807 O O . LEU A 1 110 ? 6.216 -3.944 -9.028 1.00 91.19 110 LEU A O 1
ATOM 811 N N . GLY A 1 111 ? 4.441 -4.818 -7.972 1.00 91.06 111 GLY A N 1
ATOM 812 C CA . GLY A 1 111 ? 5.146 -6.001 -7.474 1.00 91.06 111 GLY A CA 1
ATOM 813 C C . GLY A 1 111 ? 5.664 -6.890 -8.608 1.00 91.06 111 GLY A C 1
ATOM 814 O O . GLY A 1 111 ? 6.844 -7.242 -8.625 1.00 91.06 111 GLY A O 1
ATOM 815 N N . ALA A 1 112 ? 4.816 -7.178 -9.600 1.00 93.44 112 ALA A N 1
ATOM 816 C CA . ALA A 1 112 ? 5.203 -7.957 -10.776 1.00 93.44 112 ALA A CA 1
ATOM 817 C C . ALA A 1 112 ? 6.313 -7.267 -11.587 1.00 93.44 112 ALA A C 1
ATOM 819 O O . ALA A 1 112 ? 7.302 -7.906 -11.944 1.00 93.44 112 ALA A O 1
ATOM 820 N N . LEU A 1 113 ? 6.192 -5.959 -11.833 1.00 95.69 113 LEU A N 1
ATOM 821 C CA . LEU A 1 113 ? 7.220 -5.181 -12.531 1.00 95.69 113 LEU A CA 1
ATOM 822 C C . LEU A 1 113 ? 8.532 -5.122 -11.738 1.00 95.69 113 LEU A C 1
ATOM 824 O O . LEU A 1 113 ? 9.601 -5.271 -12.321 1.00 95.69 113 LEU A O 1
ATOM 828 N N . THR A 1 114 ? 8.467 -4.974 -10.414 1.00 95.69 114 THR A N 1
ATOM 829 C CA . THR A 1 114 ? 9.653 -4.981 -9.538 1.00 95.69 114 THR A CA 1
ATOM 830 C C . THR A 1 114 ? 10.399 -6.305 -9.643 1.00 95.69 114 THR A C 1
ATOM 832 O O . THR A 1 114 ? 11.621 -6.315 -9.797 1.00 95.69 114 THR A O 1
ATOM 835 N N . TRP A 1 115 ? 9.669 -7.423 -9.617 1.00 95.19 115 TRP A N 1
ATOM 836 C CA . TRP A 1 115 ? 10.248 -8.749 -9.811 1.00 95.19 115 TRP A CA 1
ATOM 837 C C . TRP A 1 115 ? 10.886 -8.898 -11.202 1.00 95.19 115 TRP A C 1
ATOM 839 O O . TRP A 1 115 ? 12.028 -9.346 -11.307 1.00 95.19 115 TRP A O 1
ATOM 849 N N . LEU A 1 116 ? 10.213 -8.443 -12.266 1.00 96.44 116 LEU A N 1
ATOM 850 C CA . LEU A 1 116 ? 10.764 -8.469 -13.628 1.00 96.44 116 LEU A CA 1
ATOM 851 C C . LEU A 1 116 ? 12.048 -7.639 -13.762 1.00 96.44 116 LEU A C 1
ATOM 853 O O . LEU A 1 116 ? 12.992 -8.078 -14.420 1.00 96.44 116 LEU A O 1
ATOM 857 N N . VAL A 1 117 ? 12.115 -6.473 -13.115 1.00 95.50 117 VAL A N 1
ATOM 858 C CA . VAL A 1 117 ? 13.332 -5.649 -13.073 1.00 95.50 117 VAL A CA 1
ATOM 859 C C . VAL A 1 117 ? 14.468 -6.404 -12.380 1.00 95.50 117 VAL A C 1
ATOM 861 O O . VAL A 1 117 ? 15.582 -6.443 -12.901 1.00 95.50 117 VAL A O 1
ATOM 864 N N . GLN A 1 118 ? 14.212 -7.042 -11.235 1.00 95.19 118 GLN A N 1
ATOM 865 C CA . GLN A 1 118 ? 15.239 -7.826 -10.540 1.00 95.19 118 GLN A CA 1
ATOM 866 C C . GLN A 1 118 ? 15.764 -8.977 -11.406 1.00 95.19 118 GLN A C 1
ATOM 868 O O . GLN A 1 118 ? 16.978 -9.152 -11.515 1.00 95.19 118 GLN A O 1
ATOM 873 N N . GLU A 1 119 ? 14.870 -9.714 -12.067 1.00 95.62 119 GLU A N 1
ATOM 874 C CA . GLU A 1 119 ? 15.233 -10.802 -12.981 1.00 95.62 119 GLU A CA 1
ATOM 875 C C . GLU A 1 119 ? 16.034 -10.310 -14.191 1.00 95.62 119 GLU A C 1
ATOM 877 O O . GLU A 1 119 ? 17.016 -10.943 -14.589 1.00 95.62 119 GLU A O 1
ATOM 882 N N . TYR A 1 120 ? 15.659 -9.163 -14.760 1.00 94.94 120 TYR A N 1
ATOM 883 C CA . TYR A 1 120 ? 16.402 -8.534 -15.850 1.00 94.94 120 TYR A CA 1
ATOM 884 C C . TYR A 1 120 ? 17.850 -8.239 -15.437 1.00 94.94 120 TYR A C 1
ATOM 886 O O . TYR A 1 120 ? 18.789 -8.650 -16.126 1.00 94.94 120 TYR A O 1
ATOM 894 N N . TYR A 1 121 ? 18.043 -7.610 -14.274 1.00 94.25 121 TYR A N 1
ATOM 895 C CA . TYR A 1 121 ? 19.381 -7.309 -13.764 1.00 94.25 121 TYR A CA 1
ATOM 896 C C . TYR A 1 121 ? 20.181 -8.571 -13.424 1.00 94.25 121 TYR A C 1
ATOM 898 O O . TYR A 1 121 ? 21.366 -8.661 -13.762 1.00 94.25 121 TYR A O 1
ATOM 906 N N . ALA A 1 122 ? 19.539 -9.574 -12.822 1.00 94.12 122 ALA A N 1
ATOM 907 C CA . ALA A 1 122 ? 20.189 -10.834 -12.480 1.00 94.12 122 ALA A CA 1
ATOM 908 C C . ALA A 1 122 ? 20.703 -11.571 -13.727 1.00 94.12 122 ALA A C 1
ATOM 910 O O . ALA A 1 122 ? 21.786 -12.162 -13.703 1.00 94.12 122 ALA A O 1
ATOM 911 N N . ARG A 1 123 ? 19.958 -11.512 -14.837 1.00 95.38 123 ARG A N 1
ATOM 912 C CA . ARG A 1 123 ? 20.339 -12.158 -16.101 1.00 95.38 123 ARG A CA 1
ATOM 913 C C . ARG A 1 123 ? 21.427 -11.396 -16.850 1.00 95.38 123 ARG A C 1
ATOM 915 O O . ARG A 1 123 ? 22.384 -12.029 -17.296 1.00 95.38 123 ARG A O 1
ATOM 922 N N . LEU A 1 124 ? 21.285 -10.077 -16.985 1.00 94.00 124 LEU A N 1
ATOM 923 C CA . LEU A 1 124 ? 22.170 -9.264 -17.823 1.00 94.00 124 LEU A CA 1
ATOM 924 C C . LEU A 1 124 ? 23.462 -8.860 -17.103 1.00 94.00 124 LEU A C 1
ATOM 926 O O . LEU A 1 124 ? 24.545 -8.961 -17.673 1.00 94.00 124 LEU A O 1
ATOM 930 N N . PHE A 1 125 ? 23.351 -8.456 -15.837 1.00 91.62 125 PHE A N 1
ATOM 931 C CA . PHE A 1 125 ? 24.453 -7.878 -15.062 1.00 91.62 125 PHE A CA 1
ATOM 932 C C . PHE A 1 125 ? 24.953 -8.792 -13.940 1.00 91.62 125 PHE A C 1
ATOM 934 O O . PHE A 1 125 ? 25.885 -8.430 -13.226 1.00 91.62 125 PHE A O 1
ATOM 941 N N . ARG A 1 126 ? 24.343 -9.975 -13.761 1.00 92.75 126 ARG A N 1
ATOM 942 C CA . ARG A 1 126 ? 24.696 -10.941 -12.701 1.00 92.75 126 ARG A CA 1
ATOM 943 C C . ARG A 1 126 ? 24.670 -10.327 -11.296 1.00 92.75 126 ARG A C 1
ATOM 945 O O . ARG A 1 126 ? 25.414 -10.746 -10.415 1.00 92.75 126 ARG A O 1
ATOM 952 N N . THR A 1 127 ? 23.791 -9.349 -11.091 1.00 91.19 127 THR A N 1
ATOM 953 C CA . THR A 1 127 ? 23.591 -8.656 -9.816 1.00 91.19 127 THR A CA 1
ATOM 954 C C . THR A 1 127 ? 22.103 -8.514 -9.530 1.00 91.19 127 THR A C 1
ATOM 956 O O . THR A 1 127 ? 21.294 -8.485 -10.456 1.00 91.19 127 THR A O 1
ATOM 959 N N . GLN A 1 128 ? 21.737 -8.408 -8.255 1.00 89.06 128 GLN A N 1
ATOM 960 C CA . GLN A 1 128 ? 20.380 -8.049 -7.857 1.00 89.06 128 GLN A CA 1
ATOM 961 C C . GLN A 1 128 ? 20.378 -6.627 -7.292 1.00 89.06 128 GLN A C 1
ATOM 963 O O . GLN A 1 128 ? 21.060 -6.370 -6.296 1.00 89.06 128 GLN A O 1
ATOM 968 N N . PRO A 1 129 ? 19.634 -5.690 -7.906 1.00 89.19 129 PRO A N 1
ATOM 969 C CA . PRO A 1 129 ? 19.508 -4.351 -7.361 1.00 89.19 129 PRO A CA 1
ATOM 970 C C . PRO A 1 129 ? 18.773 -4.402 -6.013 1.00 89.19 129 PRO A C 1
ATOM 972 O O . PRO A 1 129 ? 17.910 -5.265 -5.814 1.00 89.19 129 PRO A O 1
ATOM 975 N N . PRO A 1 130 ? 19.051 -3.460 -5.092 1.00 91.12 130 PRO A N 1
ATOM 976 C CA . PRO A 1 130 ? 18.253 -3.305 -3.882 1.00 91.12 130 PRO A CA 1
ATOM 977 C C . PRO A 1 130 ? 16.761 -3.195 -4.217 1.00 91.12 130 PRO A C 1
ATOM 979 O O . PRO A 1 130 ? 16.387 -2.575 -5.214 1.00 91.12 130 PRO A O 1
ATOM 982 N N . ALA A 1 131 ? 15.897 -3.751 -3.364 1.00 87.19 131 ALA A N 1
ATOM 983 C CA . ALA A 1 131 ? 14.453 -3.781 -3.611 1.00 87.19 131 ALA A CA 1
ATOM 984 C C . ALA A 1 131 ? 13.853 -2.385 -3.861 1.00 87.19 131 ALA A C 1
ATOM 986 O O . ALA A 1 131 ? 12.996 -2.234 -4.725 1.00 87.19 131 ALA A O 1
ATOM 987 N N . SER A 1 132 ? 14.343 -1.353 -3.167 1.00 87.25 132 SER A N 1
ATOM 988 C CA . SER A 1 132 ? 13.930 0.039 -3.379 1.00 87.25 132 SER A CA 1
ATOM 989 C C . SER A 1 132 ? 14.296 0.566 -4.770 1.00 87.25 132 SER A C 1
ATOM 991 O O . SER A 1 132 ? 13.481 1.233 -5.400 1.00 87.25 132 SER A O 1
ATOM 993 N N . SER A 1 133 ? 15.491 0.245 -5.273 1.00 92.19 133 SER A N 1
ATOM 994 C CA . SER A 1 133 ? 15.931 0.617 -6.622 1.00 92.19 133 SER A CA 1
ATOM 995 C C . SER A 1 133 ? 15.132 -0.119 -7.695 1.00 92.19 133 SER A C 1
ATOM 997 O O . SER A 1 133 ? 14.708 0.497 -8.670 1.00 92.19 133 SER A O 1
ATOM 999 N N . ALA A 1 134 ? 14.874 -1.416 -7.496 1.00 94.31 134 ALA A N 1
ATOM 1000 C CA . ALA A 1 134 ? 14.029 -2.196 -8.396 1.00 94.31 134 ALA A CA 1
ATOM 1001 C C . ALA A 1 134 ? 12.591 -1.655 -8.442 1.00 94.31 134 ALA A C 1
ATOM 1003 O O . ALA A 1 134 ? 12.015 -1.534 -9.520 1.00 94.31 134 ALA A O 1
ATOM 1004 N N . LEU A 1 135 ? 12.038 -1.282 -7.284 1.00 92.75 135 LEU A N 1
ATOM 1005 C CA . LEU A 1 135 ? 10.705 -0.694 -7.181 1.00 92.75 135 LEU A CA 1
ATOM 1006 C C . LEU A 1 135 ? 10.631 0.675 -7.866 1.00 92.75 135 LEU A C 1
ATOM 1008 O O . LEU A 1 135 ? 9.677 0.937 -8.591 1.00 92.75 135 LEU A O 1
ATOM 1012 N N . ALA A 1 136 ? 11.637 1.533 -7.680 1.00 90.94 136 ALA A N 1
ATOM 1013 C CA . ALA A 1 136 ? 11.695 2.828 -8.358 1.00 90.94 136 ALA A CA 1
ATOM 1014 C C . ALA A 1 136 ? 11.738 2.661 -9.889 1.00 90.94 136 ALA A C 1
ATOM 1016 O O . ALA A 1 136 ? 10.978 3.307 -10.606 1.00 90.94 136 ALA A O 1
ATOM 1017 N N . ALA A 1 137 ? 12.560 1.736 -10.395 1.00 93.69 137 ALA A N 1
ATOM 1018 C CA . ALA A 1 137 ? 12.592 1.409 -11.820 1.00 93.69 137 ALA A CA 1
ATOM 1019 C C . ALA A 1 137 ? 11.250 0.837 -12.317 1.00 93.69 137 ALA A C 1
ATOM 1021 O O . ALA A 1 137 ? 10.788 1.201 -13.396 1.00 93.69 137 ALA A O 1
ATOM 1022 N N . ALA A 1 138 ? 10.589 -0.008 -11.522 1.00 95.56 138 ALA A N 1
ATOM 1023 C CA . ALA A 1 138 ? 9.265 -0.538 -11.836 1.00 95.56 138 ALA A CA 1
ATOM 1024 C C . ALA A 1 138 ? 8.178 0.550 -11.890 1.00 95.56 138 ALA A C 1
ATOM 1026 O O . ALA A 1 138 ? 7.291 0.475 -12.737 1.00 95.56 138 ALA A O 1
ATOM 1027 N N . GLN A 1 139 ? 8.249 1.569 -11.027 1.00 93.75 139 GLN A N 1
ATOM 1028 C CA . GLN A 1 139 ? 7.340 2.720 -11.059 1.00 93.75 139 GLN A CA 1
ATOM 1029 C C . GLN A 1 139 ? 7.503 3.534 -12.347 1.00 93.75 139 GLN A C 1
ATOM 1031 O O . GLN A 1 139 ? 6.506 3.849 -12.997 1.00 93.75 139 GLN A O 1
ATOM 1036 N N . GLU A 1 140 ? 8.742 3.830 -12.745 1.00 93.88 140 GLU A N 1
ATOM 1037 C CA . GLU A 1 140 ? 9.014 4.540 -14.001 1.00 93.88 140 GLU A CA 1
ATOM 1038 C C . GLU A 1 140 ? 8.614 3.707 -15.226 1.00 93.88 140 GLU A C 1
ATOM 1040 O O . GLU A 1 140 ? 8.021 4.235 -16.166 1.00 93.88 140 GLU A O 1
ATOM 1045 N N . LEU A 1 141 ? 8.844 2.390 -15.194 1.00 93.62 141 LEU A N 1
ATOM 1046 C CA . LEU A 1 141 ? 8.393 1.480 -16.246 1.00 93.62 141 LEU A CA 1
ATOM 1047 C C . LEU A 1 141 ? 6.861 1.431 -16.346 1.00 93.62 141 LEU A C 1
ATOM 1049 O O . LEU A 1 141 ? 6.331 1.503 -17.452 1.00 93.62 141 LEU A O 1
ATOM 1053 N N . SER A 1 142 ? 6.144 1.362 -15.217 1.00 92.44 142 SER A N 1
ATOM 1054 C CA . SER A 1 142 ? 4.673 1.418 -15.207 1.00 92.44 142 SER A CA 1
ATOM 1055 C C . SER A 1 142 ? 4.178 2.712 -15.845 1.00 92.44 142 SER A C 1
ATOM 1057 O O . SER A 1 142 ? 3.320 2.669 -16.723 1.00 92.44 142 SER A O 1
ATOM 1059 N N . ARG A 1 143 ? 4.774 3.853 -15.471 1.00 89.62 143 ARG A N 1
ATOM 1060 C CA . ARG A 1 143 ? 4.432 5.162 -16.040 1.00 89.62 143 ARG A CA 1
ATOM 1061 C C . ARG A 1 143 ? 4.680 5.205 -17.551 1.00 89.62 143 ARG A C 1
ATOM 1063 O O . ARG A 1 143 ? 3.819 5.683 -18.282 1.00 89.62 143 ARG A O 1
ATOM 1070 N N . LEU A 1 144 ? 5.814 4.687 -18.026 1.00 90.69 144 LEU A N 1
ATOM 1071 C CA . LEU A 1 144 ? 6.123 4.609 -19.458 1.00 90.69 144 LEU A CA 1
ATOM 1072 C C . LEU A 1 144 ? 5.094 3.753 -20.213 1.00 90.69 144 LEU A C 1
ATOM 1074 O O . LEU A 1 144 ? 4.615 4.153 -21.271 1.00 90.69 144 LEU A O 1
ATOM 1078 N N . MET A 1 145 ? 4.743 2.583 -19.672 1.00 91.00 145 MET A N 1
ATOM 1079 C CA . MET A 1 145 ? 3.745 1.692 -20.271 1.00 91.00 145 MET A CA 1
ATOM 1080 C C . MET A 1 145 ? 2.356 2.335 -20.308 1.00 91.00 145 MET A C 1
ATOM 1082 O O . MET A 1 145 ? 1.649 2.203 -21.303 1.00 91.00 145 MET A O 1
ATOM 1086 N N . GLU A 1 146 ? 1.976 3.055 -19.253 1.00 88.31 146 GLU A N 1
ATOM 1087 C CA . GLU A 1 146 ? 0.723 3.809 -19.199 1.00 88.31 146 GLU A CA 1
ATOM 1088 C C . GLU A 1 146 ? 0.708 4.937 -20.234 1.00 88.31 146 GLU A C 1
ATOM 1090 O O . GLU A 1 146 ? -0.262 5.061 -20.975 1.00 88.31 146 GLU A O 1
ATOM 1095 N N . GLN A 1 147 ? 1.787 5.713 -20.357 1.00 85.81 147 GLN A N 1
ATOM 1096 C CA . GLN A 1 147 ? 1.905 6.754 -21.385 1.00 85.81 147 GLN A CA 1
ATOM 1097 C C . GLN A 1 147 ? 1.811 6.175 -22.802 1.00 85.81 147 GLN A C 1
ATOM 1099 O O . GLN A 1 147 ? 1.111 6.725 -23.652 1.00 85.81 147 GLN A O 1
ATOM 1104 N N . ALA A 1 148 ? 2.474 5.042 -23.041 1.00 88.44 148 ALA A N 1
ATOM 1105 C CA . ALA A 1 148 ? 2.397 4.331 -24.309 1.00 88.44 148 ALA A CA 1
ATOM 1106 C C . ALA A 1 148 ? 0.966 3.854 -24.606 1.00 88.44 148 ALA A C 1
ATOM 1108 O O . ALA A 1 148 ? 0.486 4.024 -25.719 1.00 88.44 148 ALA A O 1
ATOM 1109 N N . ALA A 1 149 ? 0.253 3.320 -23.612 1.00 85.31 149 ALA A N 1
ATOM 1110 C CA . ALA A 1 149 ? -1.120 2.843 -23.784 1.00 85.31 149 ALA A CA 1
ATOM 1111 C C . ALA A 1 149 ? -2.134 3.959 -24.106 1.00 85.31 149 ALA A C 1
ATOM 1113 O O . ALA A 1 149 ? -3.155 3.680 -24.727 1.00 85.31 149 ALA A O 1
ATOM 1114 N N . HIS A 1 150 ? -1.862 5.203 -23.700 1.00 81.81 150 HIS A N 1
ATOM 1115 C CA . HIS A 1 150 ? -2.691 6.374 -24.028 1.00 81.81 150 HIS A CA 1
ATOM 1116 C C . HIS A 1 150 ? -2.327 7.022 -25.372 1.00 81.81 150 HIS A C 1
ATOM 1118 O O . HIS A 1 150 ? -2.943 8.015 -25.757 1.00 81.81 150 HIS A O 1
ATOM 1124 N N . SER A 1 151 ? -1.308 6.509 -26.061 1.00 83.19 151 SER A N 1
ATOM 1125 C CA . SER A 1 151 ? -0.859 7.029 -27.349 1.00 83.19 151 SER A CA 1
ATOM 1126 C C . SER A 1 151 ? -1.429 6.179 -28.483 1.00 83.19 151 SER A C 1
ATOM 1128 O O . SER A 1 151 ? -1.351 4.954 -28.432 1.00 83.19 151 SER A O 1
ATOM 1130 N N . ASP A 1 152 ? -1.945 6.821 -29.533 1.00 81.38 152 ASP A N 1
ATOM 1131 C CA . ASP A 1 152 ? -2.498 6.118 -30.702 1.00 81.38 152 ASP A CA 1
ATOM 1132 C C . ASP A 1 152 ? -1.432 5.314 -31.475 1.00 81.38 152 ASP A C 1
ATOM 1134 O O . ASP A 1 152 ? -1.740 4.308 -32.113 1.00 81.38 152 ASP A O 1
ATOM 1138 N N . GLU A 1 153 ? -0.165 5.737 -31.406 1.00 86.75 153 GLU A N 1
ATOM 1139 C CA . GLU A 1 153 ? 0.963 5.097 -32.082 1.00 86.75 153 GLU A CA 1
ATOM 1140 C C . GLU A 1 153 ? 2.196 5.059 -31.166 1.00 86.75 153 GLU A C 1
ATOM 1142 O O . GLU A 1 153 ? 2.639 6.083 -30.641 1.00 86.75 153 GLU A O 1
ATOM 1147 N N . VAL A 1 154 ? 2.772 3.865 -30.974 1.00 89.00 154 VAL A N 1
ATOM 1148 C CA . VAL A 1 154 ? 3.965 3.653 -30.140 1.00 89.00 154 VAL A CA 1
ATOM 1149 C C . VAL A 1 154 ? 5.022 2.883 -30.919 1.00 89.00 154 VAL A C 1
ATOM 1151 O O . VAL A 1 154 ? 4.836 1.722 -31.279 1.00 89.00 154 VAL A O 1
ATOM 1154 N N . HIS A 1 155 ? 6.182 3.506 -31.123 1.00 89.00 155 HIS A N 1
ATOM 1155 C CA . HIS A 1 155 ? 7.322 2.891 -31.804 1.00 89.00 155 HIS A CA 1
ATOM 1156 C C . HIS A 1 155 ? 8.375 2.407 -30.802 1.00 89.00 155 HIS A C 1
ATOM 1158 O O . HIS A 1 155 ? 9.391 3.072 -30.585 1.00 89.00 155 HIS A O 1
ATOM 1164 N N . TRP A 1 156 ? 8.156 1.231 -30.209 1.00 88.69 156 TRP A N 1
ATOM 1165 C CA . TRP A 1 156 ? 9.084 0.628 -29.236 1.00 88.69 156 TRP A CA 1
ATOM 1166 C C . TRP A 1 156 ? 10.506 0.432 -29.774 1.00 88.69 156 TRP A C 1
ATOM 1168 O O . TRP A 1 156 ? 11.467 0.490 -29.013 1.00 88.69 156 TRP A O 1
ATOM 1178 N N . GLU A 1 157 ? 10.661 0.279 -31.088 1.00 89.50 157 GLU A N 1
ATOM 1179 C CA . GLU A 1 157 ? 11.969 0.120 -31.739 1.00 89.50 157 GLU A CA 1
ATOM 1180 C C . GLU A 1 157 ? 12.868 1.355 -31.610 1.00 89.50 157 GLU A C 1
ATOM 1182 O O . GLU A 1 157 ? 14.085 1.248 -31.710 1.00 89.50 157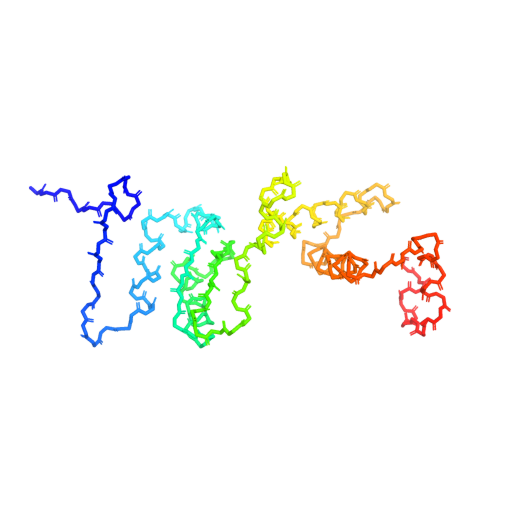 GLU A O 1
ATOM 1187 N N . ARG A 1 158 ? 12.285 2.526 -31.326 1.00 86.94 158 ARG A N 1
ATOM 1188 C CA . ARG A 1 158 ? 13.013 3.786 -31.113 1.00 86.94 158 ARG A CA 1
ATOM 1189 C C . ARG A 1 158 ? 13.403 4.014 -29.652 1.00 86.94 158 ARG A C 1
ATOM 1191 O O . ARG A 1 158 ? 14.028 5.026 -29.342 1.00 86.94 158 ARG A O 1
ATOM 1198 N N . LEU A 1 159 ? 13.024 3.111 -28.745 1.00 84.31 159 LEU A N 1
ATOM 1199 C CA . LEU A 1 159 ? 13.342 3.215 -27.321 1.00 84.31 159 LEU A CA 1
ATOM 1200 C C . LEU A 1 159 ? 14.860 3.295 -27.040 1.00 84.31 159 LEU A C 1
ATOM 1202 O O . LEU A 1 159 ? 15.238 4.119 -26.206 1.00 84.31 159 LEU A O 1
ATOM 1206 N N . PRO A 1 160 ? 15.746 2.545 -27.737 1.00 82.94 160 PRO A N 1
ATOM 1207 C CA . PRO A 1 160 ? 17.196 2.682 -27.556 1.00 82.94 160 PRO A CA 1
ATOM 1208 C C . PRO A 1 160 ? 17.719 4.092 -27.870 1.00 82.94 160 PRO A C 1
ATOM 1210 O O . PRO A 1 160 ? 18.640 4.574 -27.213 1.00 82.94 160 PRO A O 1
ATOM 1213 N N . ASP A 1 161 ? 17.092 4.788 -28.822 1.00 82.00 161 ASP A N 1
ATOM 1214 C CA . ASP A 1 161 ? 17.506 6.124 -29.267 1.00 82.00 161 ASP A CA 1
ATOM 1215 C C . ASP A 1 161 ? 17.046 7.245 -28.321 1.00 82.00 161 ASP A C 1
ATOM 1217 O O . ASP A 1 161 ? 17.448 8.404 -28.471 1.00 82.00 161 ASP A O 1
ATOM 1221 N N . LEU A 1 162 ? 16.175 6.929 -27.357 1.00 74.94 162 LEU A N 1
ATOM 1222 C CA . LEU A 1 162 ? 15.568 7.911 -26.459 1.00 74.94 162 LEU A CA 1
ATOM 1223 C C . LEU A 1 162 ? 16.586 8.448 -25.440 1.00 74.94 162 LEU A C 1
ATOM 1225 O O . LEU A 1 162 ? 16.610 9.643 -25.151 1.00 74.94 162 LEU A O 1
ATOM 1229 N N . ALA A 1 163 ? 17.465 7.571 -24.950 1.00 67.06 163 ALA A N 1
ATOM 1230 C CA . ALA A 1 163 ? 18.506 7.904 -23.981 1.00 67.06 163 ALA A CA 1
ATOM 1231 C C . ALA A 1 163 ? 19.629 8.762 -24.590 1.00 67.06 163 ALA A C 1
A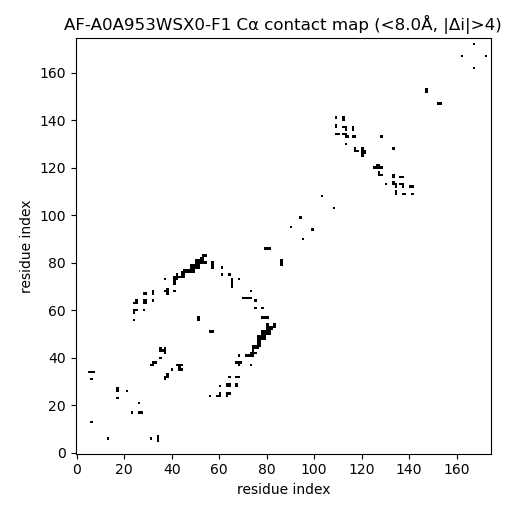TOM 1233 O O . ALA A 1 163 ? 20.181 9.619 -23.909 1.00 67.06 163 ALA A O 1
ATOM 1234 N N . GLY A 1 164 ? 19.922 8.593 -25.886 1.00 60.62 164 GLY A N 1
ATOM 1235 C CA . GLY A 1 164 ? 20.994 9.322 -26.576 1.00 60.62 164 GLY A CA 1
ATOM 1236 C C . GLY A 1 164 ? 20.722 10.814 -26.808 1.00 60.62 164 GLY A C 1
ATOM 1237 O O . GLY A 1 164 ? 21.643 11.551 -27.147 1.00 60.62 164 GLY A O 1
ATOM 1238 N N . LYS A 1 165 ? 19.473 11.274 -26.639 1.00 55.56 165 LYS A N 1
ATOM 1239 C CA . LYS A 1 165 ? 19.086 12.694 -26.772 1.00 55.56 165 LYS A CA 1
ATOM 1240 C C . LYS A 1 165 ? 18.977 13.429 -25.437 1.00 55.56 165 LYS A C 1
ATOM 1242 O O . LYS A 1 165 ? 18.856 14.652 -25.436 1.00 55.56 165 LYS A O 1
ATOM 1247 N N . ALA A 1 166 ? 18.976 12.702 -24.324 1.00 59.50 166 ALA A N 1
ATOM 1248 C CA . ALA A 1 166 ? 18.990 13.290 -22.997 1.00 59.50 166 ALA A CA 1
ATOM 1249 C C . ALA A 1 166 ? 20.446 13.539 -22.587 1.00 59.50 166 ALA A C 1
ATOM 1251 O O . ALA A 1 166 ? 21.291 12.663 -22.758 1.00 59.50 166 ALA A O 1
ATOM 1252 N N . GLU A 1 167 ? 20.751 14.709 -22.021 1.00 55.09 167 GLU A N 1
ATOM 1253 C CA . GLU A 1 167 ? 22.011 14.913 -21.298 1.00 55.09 167 GLU A CA 1
ATOM 1254 C C . GLU A 1 167 ? 21.988 14.037 -20.041 1.00 55.09 167 GLU A C 1
ATOM 1256 O O . GLU A 1 167 ? 21.587 14.465 -18.955 1.00 55.09 167 GLU A O 1
ATOM 1261 N N . LEU A 1 168 ? 22.346 12.763 -20.195 1.00 59.97 168 LEU A N 1
ATOM 1262 C CA . LEU A 1 168 ? 22.432 11.846 -19.075 1.00 59.97 168 LEU A CA 1
ATOM 1263 C C . LEU A 1 168 ? 23.523 12.340 -18.127 1.00 59.97 168 LEU A C 1
ATOM 1265 O O . LEU A 1 168 ? 24.619 12.740 -18.528 1.00 59.97 168 LEU A O 1
ATOM 1269 N N . ALA A 1 169 ? 23.236 12.299 -16.828 1.00 61.34 169 ALA A N 1
ATOM 1270 C CA . ALA A 1 169 ? 24.266 12.547 -15.837 1.00 61.34 169 ALA A CA 1
ATOM 1271 C C . ALA A 1 169 ? 25.408 11.538 -16.058 1.00 61.34 169 ALA A C 1
ATOM 1273 O O . ALA A 1 169 ? 25.157 10.341 -16.145 1.00 61.34 169 ALA A O 1
ATOM 1274 N N . ARG A 1 170 ? 26.668 12.001 -16.096 1.00 54.25 170 ARG A N 1
ATOM 1275 C CA . ARG A 1 170 ? 27.863 11.208 -16.495 1.00 54.25 170 ARG A CA 1
ATOM 1276 C C . ARG A 1 170 ? 28.055 9.852 -15.789 1.00 54.25 170 ARG A C 1
ATOM 1278 O O . ARG A 1 170 ? 28.882 9.054 -16.212 1.00 54.25 170 ARG A O 1
ATOM 1285 N N . HIS A 1 171 ? 27.360 9.605 -14.679 1.00 54.31 171 HIS A N 1
ATOM 1286 C CA . HIS A 1 171 ? 27.397 8.325 -13.968 1.00 54.31 171 HIS A CA 1
ATOM 1287 C C . HIS A 1 171 ? 26.482 7.250 -14.591 1.00 54.31 171 HIS A C 1
ATOM 1289 O O . HIS A 1 171 ? 26.689 6.069 -14.332 1.00 54.31 171 HIS A O 1
ATOM 1295 N N . TRP A 1 172 ? 25.523 7.635 -15.440 1.00 56.28 172 TRP A N 1
ATOM 1296 C CA . TRP A 1 172 ? 24.601 6.725 -16.135 1.00 56.28 172 TRP A CA 1
ATOM 1297 C C . TRP A 1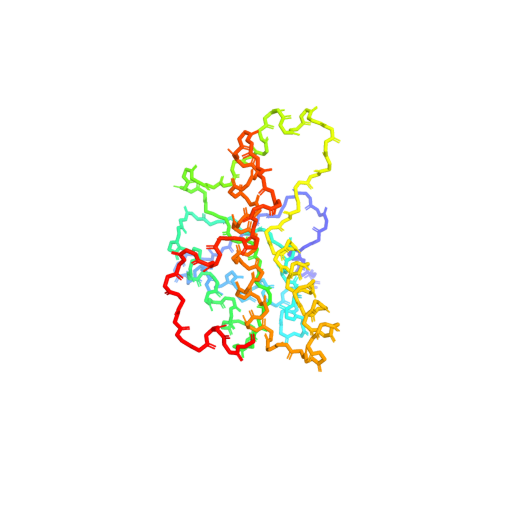 172 ? 25.211 6.177 -17.427 1.00 56.28 172 TRP A C 1
ATOM 1299 O O . TRP A 1 172 ? 24.885 5.073 -17.828 1.00 56.28 172 TRP A O 1
ATOM 1309 N N . GLU A 1 173 ? 26.159 6.896 -18.035 1.00 56.28 173 GLU A N 1
ATOM 1310 C CA . GLU A 1 173 ? 26.892 6.432 -19.227 1.00 56.28 173 GLU A CA 1
ATOM 1311 C C . GLU A 1 173 ? 27.869 5.280 -18.937 1.00 56.28 173 GLU A C 1
ATOM 1313 O O . GLU A 1 173 ? 28.366 4.641 -19.860 1.00 56.28 173 GLU A O 1
ATOM 1318 N N . LYS A 1 174 ? 28.194 5.040 -17.661 1.00 51.72 174 LYS A N 1
ATOM 1319 C CA . LYS A 1 174 ? 29.197 4.053 -17.224 1.00 51.72 174 LYS A CA 1
ATOM 1320 C C . LYS A 1 174 ? 28.613 2.858 -16.465 1.00 51.72 174 LYS A C 1
ATOM 1322 O O . LYS A 1 174 ? 29.403 2.047 -15.981 1.00 51.72 174 LYS A O 1
ATOM 1327 N N . SER A 1 175 ? 27.290 2.798 -16.295 1.00 48.72 175 SER A N 1
ATOM 1328 C CA . SER A 1 175 ? 26.604 1.723 -15.559 1.00 48.72 175 SER A CA 1
ATOM 1329 C C . SER A 1 175 ? 26.115 0.622 -16.489 1.00 48.72 175 SER A C 1
ATOM 1331 O O . SER A 1 175 ? 25.657 0.963 -17.599 1.00 48.72 175 SER A O 1
#

pLDDT: mean 82.44, std 14.64, range [34.81, 96.88]